Protein AF-A0AAV2IW00-F1 (afdb_monomer)

Sequence (59 aa):
RYKFHNGKWSIAGKADPEMPRRMYIHPDSPCTGDQWTQKAISFQKL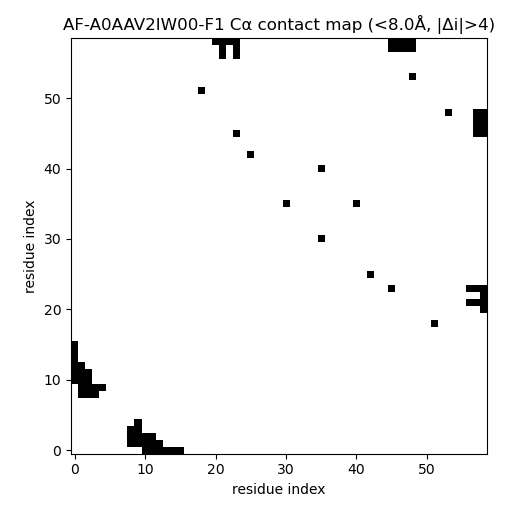KLTNNIADKNGYV

Organism: Lymnaea stagnalis (NCBI:txid6523)

Foldseek 3Di:
DWDDDPNDIDDPDDDDDDQPDQDDDQPCPPDDPVVPPPDPRDPPVAAADPDSPDPPSHD

pLDDT: mean 92.8, std 4.37, range [78.25, 97.75]

Structure (mmCIF, N/CA/C/O backbone):
data_AF-A0AAV2IW00-F1
#
_entry.id   AF-A0AAV2IW00-F1
#
loop_
_atom_site.group_PDB
_atom_site.id
_atom_site.type_symbol
_atom_site.label_atom_id
_atom_site.label_alt_id
_atom_site.label_comp_id
_atom_site.label_asym_id
_atom_site.label_entity_id
_atom_site.label_seq_id
_atom_site.pdbx_PDB_ins_code
_atom_site.Cartn_x
_atom_site.Cartn_y
_atom_site.Cartn_z
_atom_site.occupancy
_atom_site.B_iso_or_equiv
_atom_site.auth_seq_id
_atom_site.auth_comp_id
_atom_site.auth_asym_id
_atom_site.auth_atom_id
_atom_site.pdbx_PDB_model_num
ATOM 1 N N . ARG A 1 1 ? 7.393 -4.307 -18.408 1.00 93.50 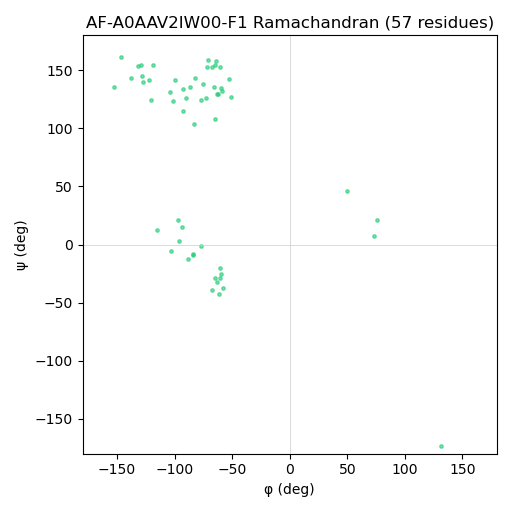1 ARG A N 1
ATOM 2 C CA . ARG A 1 1 ? 8.687 -4.013 -17.747 1.00 93.50 1 ARG A CA 1
ATOM 3 C C . ARG A 1 1 ? 9.162 -2.625 -18.162 1.00 93.50 1 ARG A C 1
ATOM 5 O O . ARG A 1 1 ? 9.006 -2.277 -19.328 1.00 93.50 1 ARG A O 1
ATOM 12 N N . TYR A 1 2 ? 9.737 -1.850 -17.242 1.00 95.50 2 TYR A N 1
ATOM 13 C CA . TYR A 1 2 ? 10.247 -0.500 -17.518 1.00 95.50 2 TYR A CA 1
ATOM 14 C C . TYR A 1 2 ? 11.751 -0.405 -17.252 1.00 95.50 2 TYR A C 1
ATOM 16 O O . TYR A 1 2 ? 12.290 -1.168 -16.449 1.00 95.50 2 TYR A O 1
ATOM 24 N N . LYS A 1 3 ? 12.418 0.532 -17.928 1.00 96.56 3 LYS A N 1
ATOM 25 C CA . LYS A 1 3 ? 13.817 0.908 -17.689 1.00 96.56 3 LYS A CA 1
ATOM 26 C C . LYS A 1 3 ? 13.902 2.421 -17.499 1.00 96.56 3 LYS A C 1
ATOM 28 O O . LYS A 1 3 ? 13.240 3.160 -18.222 1.00 96.56 3 LYS A O 1
ATOM 33 N N . PHE A 1 4 ? 14.731 2.870 -16.560 1.00 96.62 4 PHE A N 1
ATOM 34 C CA . PHE A 1 4 ? 15.079 4.281 -16.401 1.00 96.62 4 PHE A CA 1
ATOM 35 C C . PHE A 1 4 ? 16.462 4.541 -17.004 1.00 96.62 4 PHE A C 1
ATOM 37 O O . PHE A 1 4 ? 17.429 3.858 -16.663 1.00 96.62 4 PHE A O 1
ATOM 44 N N . HIS A 1 5 ? 16.557 5.480 -17.944 1.00 97.44 5 HIS A N 1
ATOM 45 C CA . HIS A 1 5 ? 17.806 5.845 -18.611 1.00 97.44 5 HIS A CA 1
ATOM 46 C C . HIS A 1 5 ? 17.752 7.304 -19.078 1.00 97.44 5 HIS A C 1
ATOM 48 O O . HIS A 1 5 ? 16.738 7.743 -19.616 1.00 97.44 5 HIS A O 1
ATOM 54 N N . ASN A 1 6 ? 18.834 8.059 -18.858 1.00 95.69 6 ASN A N 1
ATOM 55 C CA . ASN A 1 6 ? 18.952 9.484 -19.204 1.00 95.69 6 ASN A CA 1
ATOM 56 C C . ASN A 1 6 ? 17.767 10.342 -18.721 1.00 95.69 6 ASN A C 1
ATOM 58 O O . ASN A 1 6 ? 17.205 11.135 -19.474 1.00 95.69 6 ASN A O 1
ATOM 62 N N . GLY A 1 7 ? 17.353 10.150 -17.465 1.00 97.38 7 GLY A N 1
ATOM 63 C CA . GLY A 1 7 ? 16.268 10.927 -16.859 1.00 97.38 7 GLY A CA 1
ATOM 64 C C . GLY A 1 7 ? 14.865 10.571 -17.357 1.00 97.38 7 GLY A C 1
ATOM 65 O O . GLY A 1 7 ? 13.911 11.265 -17.017 1.00 97.38 7 GLY A O 1
ATOM 66 N N . LYS A 1 8 ? 14.712 9.515 -18.167 1.00 97.50 8 LYS A N 1
ATOM 67 C CA . LYS A 1 8 ? 13.428 9.119 -18.756 1.00 97.50 8 LYS A CA 1
ATOM 68 C C . LYS A 1 8 ? 13.123 7.645 -18.511 1.00 97.50 8 LYS A C 1
ATOM 70 O O . LYS A 1 8 ? 14.011 6.792 -18.529 1.00 97.50 8 LYS A O 1
ATOM 75 N N . TRP A 1 9 ? 11.841 7.353 -18.315 1.00 97.75 9 TRP A N 1
ATOM 76 C CA . TRP A 1 9 ? 11.310 5.994 -18.297 1.00 97.75 9 TRP A CA 1
ATOM 77 C C . TRP A 1 9 ? 10.963 5.546 -19.718 1.00 97.75 9 TRP A C 1
ATOM 79 O O . TRP A 1 9 ? 10.338 6.293 -20.469 1.00 97.75 9 TRP A O 1
ATOM 89 N N . SER A 1 10 ? 11.341 4.323 -20.083 1.00 97.12 10 SER A N 1
ATOM 90 C CA . SER A 1 10 ? 10.968 3.697 -21.352 1.00 97.12 10 SER A CA 1
ATOM 91 C C . SER A 1 10 ? 10.442 2.276 -21.149 1.00 97.12 10 SER A C 1
ATOM 93 O O . SER A 1 10 ? 10.756 1.599 -20.163 1.00 97.12 10 SER A O 1
ATOM 95 N N . ILE A 1 11 ? 9.603 1.828 -22.086 1.00 96.56 11 ILE A N 1
ATOM 96 C CA . ILE A 1 11 ? 9.073 0.462 -22.110 1.00 96.56 11 ILE A CA 1
ATOM 97 C C . ILE A 1 11 ? 10.204 -0.478 -22.535 1.00 96.56 11 ILE A C 1
ATOM 99 O O . ILE A 1 11 ? 10.817 -0.286 -23.581 1.00 96.56 11 ILE A O 1
ATOM 103 N N . ALA A 1 12 ? 10.467 -1.503 -21.725 1.00 94.81 12 ALA A N 1
ATOM 104 C CA . ALA A 1 12 ? 11.551 -2.465 -21.939 1.00 94.81 12 ALA A CA 1
ATOM 105 C C . ALA A 1 12 ? 11.044 -3.895 -22.210 1.00 94.81 12 ALA A C 1
ATOM 107 O O . ALA A 1 12 ? 11.816 -4.847 -22.144 1.00 94.81 12 ALA A O 1
ATOM 108 N N . GLY A 1 13 ? 9.742 -4.058 -22.467 1.00 94.81 13 GLY A N 1
ATOM 109 C CA . GLY A 1 13 ? 9.110 -5.342 -22.779 1.00 94.81 13 GLY A CA 1
ATOM 110 C C . GLY A 1 13 ? 7.846 -5.613 -21.963 1.00 94.81 13 GLY A C 1
ATOM 111 O O . GLY A 1 13 ? 7.374 -4.756 -21.204 1.00 94.81 13 GLY A O 1
ATOM 112 N N . LYS A 1 14 ? 7.308 -6.830 -22.108 1.00 94.31 14 LYS A N 1
ATOM 113 C CA . LYS A 1 14 ? 6.110 -7.299 -21.393 1.00 94.31 14 LYS A CA 1
ATOM 114 C C . LYS A 1 14 ? 6.334 -7.278 -19.871 1.00 94.31 14 LYS A C 1
ATOM 116 O O . LYS A 1 14 ? 7.469 -7.272 -19.396 1.00 94.31 14 LYS A O 1
ATOM 121 N N . ALA A 1 15 ? 5.266 -7.127 -19.095 1.00 91.38 15 ALA A N 1
ATOM 122 C CA . ALA A 1 15 ? 5.328 -7.311 -17.646 1.00 91.38 15 ALA A CA 1
ATOM 123 C C . ALA A 1 15 ? 5.478 -8.801 -17.304 1.00 91.38 15 ALA A C 1
ATOM 125 O O . ALA A 1 15 ? 5.028 -9.653 -18.075 1.00 91.38 15 ALA A O 1
ATOM 126 N N . ASP A 1 16 ? 6.095 -9.085 -16.159 1.00 87.44 16 ASP A N 1
ATOM 127 C CA . ASP A 1 16 ? 6.032 -10.415 -15.557 1.00 87.44 16 ASP A CA 1
ATOM 128 C C . ASP A 1 16 ? 4.572 -10.730 -15.166 1.00 87.44 16 ASP A C 1
ATOM 130 O O . ASP A 1 16 ? 3.764 -9.799 -15.041 1.00 87.44 16 ASP A O 1
ATOM 134 N N . PRO A 1 17 ? 4.194 -12.012 -15.016 1.00 87.38 17 PRO A N 1
ATOM 135 C CA . PRO A 1 17 ? 2.859 -12.379 -14.554 1.00 87.38 17 PRO A CA 1
ATOM 136 C C . PRO A 1 17 ? 2.494 -11.669 -13.244 1.00 87.38 17 PRO A C 1
ATOM 138 O O . PRO A 1 17 ? 3.344 -11.487 -12.373 1.00 87.38 17 PRO A O 1
ATOM 141 N N . GLU A 1 18 ? 1.228 -11.269 -13.105 1.00 82.38 18 GLU A N 1
ATOM 142 C CA . GLU A 1 18 ? 0.753 -10.612 -11.886 1.00 82.38 18 GLU A CA 1
ATOM 143 C C . GLU A 1 18 ? 0.871 -11.583 -10.698 1.00 82.38 18 GLU A C 1
ATOM 145 O O . GLU A 1 18 ? 0.436 -12.735 -10.782 1.00 82.38 18 GLU A O 1
ATOM 150 N N . MET A 1 19 ? 1.480 -11.133 -9.596 1.00 78.25 19 MET A N 1
ATOM 151 C CA . MET A 1 19 ? 1.511 -11.921 -8.364 1.00 78.25 19 MET A CA 1
ATOM 152 C C . MET A 1 19 ? 0.088 -12.088 -7.805 1.00 78.25 19 MET A C 1
ATOM 154 O O . MET A 1 19 ? -0.771 -11.237 -8.053 1.00 78.25 19 MET A O 1
ATOM 158 N N . PRO A 1 20 ? -0.185 -13.150 -7.021 1.00 82.81 20 PRO A N 1
ATOM 159 C CA . PRO A 1 20 ? -1.457 -13.281 -6.324 1.00 82.81 20 PRO A CA 1
ATOM 160 C C . PRO A 1 20 ? -1.776 -12.002 -5.545 1.00 82.81 20 PRO A C 1
ATOM 162 O O . PRO A 1 20 ? -0.949 -11.525 -4.769 1.00 82.81 20 PRO A O 1
ATOM 165 N N . ARG A 1 21 ? -2.970 -11.439 -5.759 1.00 80.44 21 ARG A N 1
ATOM 166 C CA . ARG A 1 21 ? -3.384 -10.188 -5.113 1.00 80.44 21 ARG A CA 1
ATOM 167 C C . ARG A 1 21 ? -3.488 -10.400 -3.606 1.00 80.44 21 ARG A C 1
ATOM 169 O O . ARG A 1 21 ? -4.411 -11.058 -3.131 1.00 80.44 21 ARG A O 1
ATOM 176 N N . ARG A 1 22 ? -2.544 -9.834 -2.858 1.00 88.25 22 ARG A N 1
ATOM 177 C CA . ARG A 1 22 ? -2.570 -9.798 -1.394 1.00 88.25 22 ARG A CA 1
ATOM 178 C C . ARG A 1 22 ? -3.242 -8.508 -0.941 1.00 88.25 22 ARG A C 1
ATOM 180 O O . ARG A 1 22 ? -2.953 -7.437 -1.467 1.00 88.25 22 ARG A O 1
ATOM 187 N N . MET A 1 23 ? -4.161 -8.615 0.015 1.00 90.19 23 MET A N 1
ATOM 1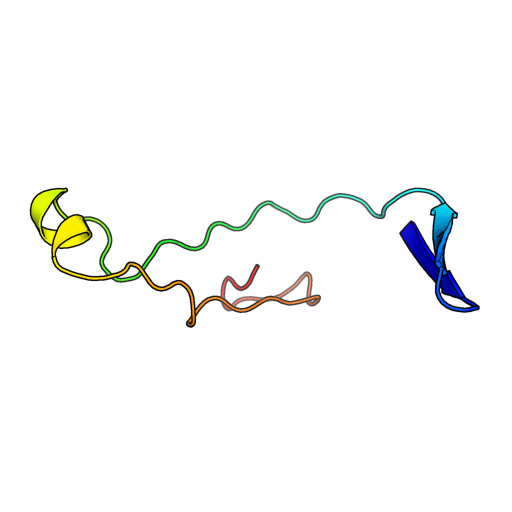88 C CA . MET A 1 23 ? -4.859 -7.466 0.592 1.00 90.19 23 MET A CA 1
ATOM 189 C C . MET A 1 23 ? -4.296 -7.165 1.975 1.00 90.19 23 MET A C 1
ATOM 191 O O . MET A 1 23 ? -4.192 -8.057 2.813 1.00 90.19 23 MET A O 1
ATOM 195 N N . TYR A 1 24 ? -3.975 -5.898 2.222 1.00 93.56 24 TYR A N 1
ATOM 196 C CA . TYR A 1 24 ? -3.678 -5.419 3.564 1.00 93.56 24 TYR A CA 1
ATOM 197 C C . TYR A 1 24 ? -4.960 -4.884 4.198 1.00 93.56 24 TYR A C 1
ATOM 199 O O . TYR A 1 24 ? -5.519 -3.886 3.741 1.00 93.56 24 TYR A O 1
ATOM 207 N N . ILE A 1 25 ? -5.418 -5.546 5.256 1.00 94.12 25 ILE A N 1
ATOM 208 C CA . ILE A 1 25 ? -6.545 -5.082 6.063 1.00 94.12 25 ILE A CA 1
ATOM 209 C C . ILE A 1 25 ? -5.980 -4.205 7.179 1.00 94.12 25 ILE A C 1
ATOM 211 O O . ILE A 1 25 ? -5.078 -4.622 7.907 1.00 94.12 25 ILE A O 1
ATOM 215 N N . HIS A 1 26 ? -6.492 -2.978 7.302 1.00 95.31 26 HIS A N 1
ATOM 216 C CA . HIS A 1 26 ? -6.062 -2.066 8.358 1.00 95.31 26 HIS A CA 1
ATOM 217 C C . HIS A 1 26 ? -6.351 -2.697 9.734 1.00 95.31 26 HIS A C 1
ATOM 219 O O . HIS A 1 26 ? -7.454 -3.215 9.916 1.00 95.31 26 HIS A O 1
ATOM 225 N N . PRO A 1 27 ? -5.412 -2.651 10.699 1.00 94.06 27 PRO A N 1
ATOM 226 C CA . PRO A 1 27 ? -5.514 -3.375 11.971 1.00 94.06 27 PRO A CA 1
ATOM 227 C C . PRO A 1 27 ? -6.737 -2.994 12.812 1.00 94.06 27 PRO A C 1
ATOM 229 O O . PRO A 1 27 ? -7.216 -3.814 13.584 1.00 94.06 27 PRO A O 1
ATOM 232 N N . ASP A 1 28 ? -7.262 -1.783 12.629 1.00 93.75 28 ASP A N 1
ATOM 233 C CA . ASP A 1 28 ? -8.471 -1.313 13.321 1.00 93.75 28 ASP A CA 1
ATOM 234 C C . ASP A 1 28 ? -9.773 -1.893 12.724 1.00 93.75 28 ASP A C 1
ATOM 236 O O . ASP A 1 28 ? -10.861 -1.584 13.202 1.00 93.75 28 ASP A O 1
ATOM 240 N N . SER A 1 29 ? -9.695 -2.716 11.670 1.00 94.00 29 SER A N 1
ATOM 241 C CA . SER A 1 29 ? -10.869 -3.326 11.036 1.00 94.00 29 SER A CA 1
ATOM 242 C C . SER A 1 29 ? -11.337 -4.591 11.775 1.00 94.00 29 SER A C 1
ATOM 244 O O . SER A 1 29 ? -10.500 -5.408 12.158 1.00 94.00 29 SER A O 1
ATOM 246 N N . PRO A 1 30 ? -12.658 -4.841 11.856 1.00 95.12 30 PRO A N 1
ATOM 247 C CA . PRO A 1 30 ? -13.735 -3.935 11.463 1.00 95.12 30 PRO A CA 1
ATOM 248 C C . PRO A 1 30 ? -13.931 -2.804 12.489 1.00 95.12 30 PRO A C 1
ATOM 250 O O . PRO A 1 30 ? -13.946 -3.039 13.692 1.00 95.12 30 PRO A O 1
ATOM 253 N N . CYS A 1 31 ? -14.146 -1.585 11.989 1.00 94.38 31 CYS A N 1
ATOM 254 C CA . CYS A 1 31 ? -14.458 -0.391 12.779 1.00 94.38 31 CYS A CA 1
ATOM 255 C C . CYS A 1 31 ? -15.703 0.295 12.211 1.00 94.38 31 CYS A C 1
ATOM 257 O O . CYS A 1 31 ? -15.983 0.178 11.013 1.00 94.38 31 CYS A O 1
ATOM 259 N N . THR A 1 32 ? -16.428 1.037 13.047 1.00 96.25 32 THR A N 1
ATOM 260 C CA . THR A 1 32 ? -17.566 1.860 12.605 1.00 96.25 32 THR A CA 1
ATOM 261 C C . THR A 1 32 ? -17.104 3.081 11.805 1.00 96.25 32 THR A C 1
ATOM 263 O O . THR A 1 32 ? -15.963 3.527 11.934 1.00 96.25 32 THR A O 1
ATOM 266 N N . GLY A 1 33 ? -17.994 3.656 10.989 1.00 95.56 33 GLY A N 1
ATOM 267 C CA . GLY A 1 33 ? -17.699 4.887 10.241 1.00 95.56 33 GLY A CA 1
ATOM 268 C C . GLY A 1 33 ? -17.304 6.058 11.148 1.00 95.56 33 GLY A C 1
ATOM 269 O O . GLY A 1 33 ? -16.367 6.795 10.837 1.00 95.56 33 GLY A O 1
ATOM 270 N N . ASP A 1 34 ? -17.946 6.171 12.312 1.00 96.69 34 ASP A N 1
ATOM 271 C CA . ASP A 1 34 ? -17.615 7.185 13.317 1.00 96.69 34 ASP A CA 1
ATOM 272 C C . ASP A 1 34 ? -16.180 7.015 13.828 1.00 96.69 34 ASP A C 1
ATOM 274 O O . ASP 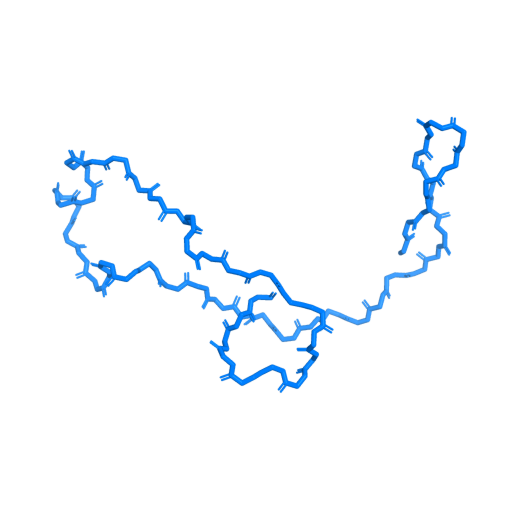A 1 34 ? -15.437 7.985 13.933 1.00 96.69 34 ASP A O 1
ATOM 278 N N . GLN A 1 35 ? -15.736 5.782 14.083 1.00 95.25 35 GLN A N 1
ATOM 279 C CA . GLN A 1 35 ? -14.359 5.523 14.514 1.00 95.25 35 GLN A CA 1
ATOM 280 C C . GLN A 1 35 ? -13.337 5.818 13.407 1.00 95.25 35 GLN A C 1
ATOM 282 O O . GLN A 1 35 ? -12.288 6.397 13.688 1.00 95.25 35 GLN A O 1
ATOM 287 N N . TRP A 1 36 ? -13.646 5.489 12.149 1.00 95.94 36 TRP A N 1
ATOM 288 C CA . TRP A 1 36 ? -12.768 5.789 11.010 1.00 95.94 36 TRP A CA 1
ATOM 289 C C . TRP A 1 36 ? -12.560 7.286 10.779 1.00 95.94 36 TRP A C 1
ATOM 291 O O . TRP A 1 36 ? -11.498 7.691 10.316 1.00 95.94 36 TRP A O 1
ATOM 301 N N . THR A 1 37 ? -13.564 8.106 11.084 1.00 96.25 37 THR A N 1
ATOM 302 C CA . THR A 1 37 ? -13.534 9.553 10.828 1.00 96.25 37 THR A CA 1
ATOM 303 C C . THR A 1 37 ? -12.924 10.363 11.972 1.00 96.25 37 THR A C 1
ATOM 305 O O . THR A 1 37 ? -12.573 11.524 11.770 1.00 96.25 37 THR A O 1
ATOM 308 N N . GLN A 1 38 ? -12.717 9.764 13.152 1.00 96.31 38 GLN A N 1
ATOM 309 C CA . GLN A 1 38 ? -12.109 10.441 14.306 1.00 96.31 38 GLN A CA 1
ATOM 310 C C . GLN A 1 38 ? -10.647 10.848 14.083 1.00 96.31 38 GLN A C 1
ATOM 312 O O . GLN A 1 38 ? -10.170 11.791 14.717 1.00 96.31 38 GLN A O 1
ATOM 317 N N . LYS A 1 39 ? -9.904 10.114 13.247 1.00 92.81 39 LYS A N 1
ATOM 318 C CA . LYS A 1 39 ? -8.468 10.325 13.007 1.00 92.81 39 LYS A CA 1
ATOM 319 C C . LYS A 1 39 ? -8.110 9.984 11.564 1.00 92.81 39 LYS A C 1
ATOM 321 O O . LYS A 1 39 ? -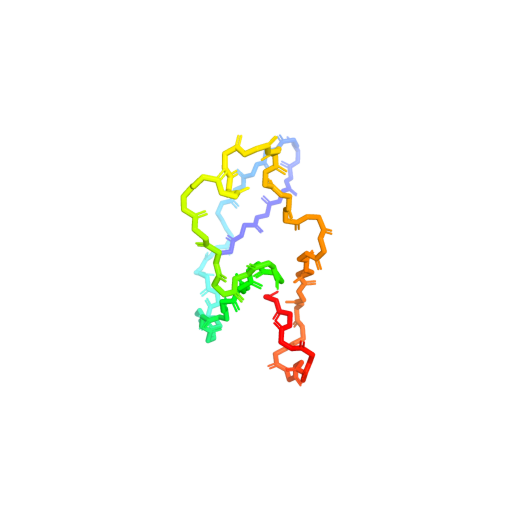8.823 9.252 10.889 1.00 92.81 39 LYS A O 1
A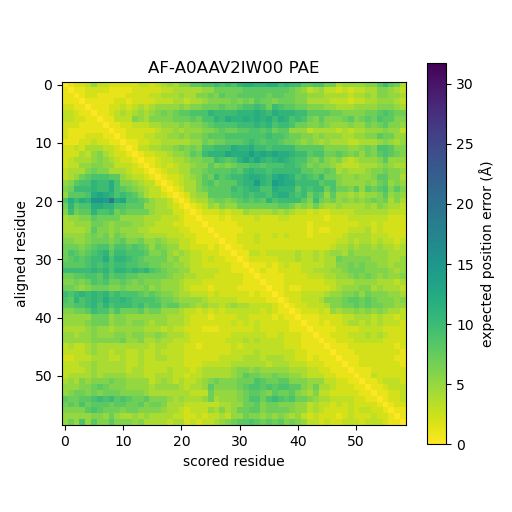TOM 326 N N . ALA A 1 40 ? -6.965 10.481 11.100 1.00 94.94 40 ALA A N 1
ATOM 327 C CA . ALA A 1 40 ? -6.434 10.091 9.800 1.00 94.94 40 ALA A CA 1
ATOM 328 C C . ALA A 1 40 ? -6.114 8.585 9.764 1.00 94.94 40 ALA A C 1
ATOM 330 O O . ALA A 1 40 ? -5.400 8.069 10.626 1.00 94.94 40 ALA A O 1
ATOM 331 N N . ILE A 1 41 ? -6.606 7.900 8.732 1.00 96.00 41 ILE A N 1
ATOM 332 C CA . ILE A 1 41 ? -6.346 6.478 8.491 1.00 96.00 41 ILE A CA 1
ATOM 333 C C . ILE A 1 41 ? -4.939 6.328 7.905 1.00 96.00 41 ILE A C 1
ATOM 335 O O . ILE A 1 41 ? -4.619 6.945 6.888 1.00 96.00 41 ILE A O 1
ATOM 339 N N . SER A 1 42 ? -4.084 5.516 8.534 1.00 95.31 42 SER A N 1
ATOM 340 C CA . SER A 1 42 ? -2.674 5.387 8.151 1.00 95.31 42 SER A CA 1
ATOM 341 C C . SER A 1 42 ? -2.305 3.958 7.765 1.00 95.31 42 SER A C 1
ATOM 343 O O . SER A 1 42 ? -2.389 3.034 8.566 1.00 95.31 42 SER A O 1
ATOM 345 N N . PHE A 1 43 ? -1.771 3.792 6.555 1.00 96.19 43 PHE A N 1
ATOM 346 C CA . PHE A 1 43 ? -1.248 2.518 6.049 1.00 96.19 43 PHE A CA 1
ATOM 347 C C . PHE A 1 43 ? 0.276 2.391 6.208 1.00 96.19 43 PHE A C 1
ATOM 349 O O . PHE A 1 43 ? 0.903 1.576 5.543 1.00 96.19 43 PHE A O 1
ATOM 356 N N . GLN A 1 44 ? 0.901 3.161 7.107 1.00 95.69 44 GLN A N 1
ATOM 357 C CA . GLN A 1 44 ? 2.365 3.174 7.291 1.00 95.69 44 GLN A CA 1
ATOM 358 C C . GLN A 1 44 ? 2.972 1.819 7.704 1.00 95.69 44 GLN A C 1
ATOM 360 O O . GLN A 1 44 ? 4.170 1.601 7.554 1.00 95.69 44 GLN A O 1
ATOM 365 N N . LYS A 1 45 ? 2.152 0.909 8.248 1.00 93.81 45 LYS A N 1
ATOM 366 C CA . LYS A 1 45 ? 2.566 -0.449 8.631 1.00 93.81 45 LYS A CA 1
ATOM 367 C C . LYS A 1 45 ? 2.543 -1.436 7.454 1.00 93.81 45 LYS A C 1
ATOM 369 O O . LYS A 1 45 ? 3.010 -2.563 7.618 1.00 93.81 45 LYS A O 1
ATOM 374 N N . LEU A 1 46 ? 2.001 -1.041 6.298 1.00 95.62 46 LEU A N 1
ATOM 375 C CA . LEU A 1 46 ? 2.015 -1.842 5.077 1.00 95.62 46 LEU A CA 1
ATOM 376 C C . LEU A 1 46 ? 3.454 -1.991 4.581 1.00 95.62 46 LEU A C 1
ATOM 378 O O . LEU A 1 46 ? 4.218 -1.028 4.542 1.00 95.62 46 LEU A O 1
ATOM 382 N N . LYS A 1 47 ? 3.817 -3.210 4.185 1.00 94.88 47 LYS A N 1
ATOM 383 C CA . LYS A 1 47 ? 5.131 -3.526 3.623 1.00 94.88 47 LYS A CA 1
ATOM 384 C C . LYS A 1 47 ? 4.975 -4.133 2.237 1.00 94.88 47 LYS A C 1
ATOM 386 O O . LYS A 1 47 ? 4.060 -4.926 2.017 1.00 94.88 47 LYS A O 1
ATOM 391 N N . LEU A 1 48 ? 5.890 -3.753 1.350 1.00 93.25 48 LEU A 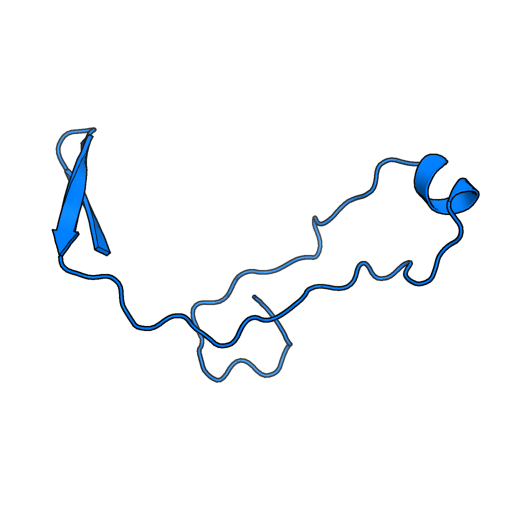N 1
ATOM 392 C CA . LEU A 1 48 ? 6.024 -4.304 0.006 1.00 93.25 48 LEU A CA 1
ATOM 393 C C . LEU A 1 48 ? 7.150 -5.342 -0.015 1.00 93.25 48 LEU A C 1
ATOM 395 O O . LEU A 1 48 ? 8.182 -5.141 0.631 1.00 93.25 48 LEU A O 1
ATOM 399 N N . THR A 1 49 ? 6.979 -6.430 -0.759 1.00 92.06 49 THR A N 1
ATOM 400 C CA . THR A 1 49 ? 7.981 -7.485 -0.922 1.00 92.06 49 THR A CA 1
ATOM 401 C C . THR A 1 49 ? 8.064 -7.966 -2.367 1.00 92.06 49 THR A C 1
ATOM 403 O O . THR A 1 49 ? 7.073 -8.084 -3.075 1.00 92.06 49 THR A O 1
ATOM 406 N N . ASN A 1 50 ? 9.275 -8.287 -2.814 1.00 91.25 50 ASN A N 1
ATOM 407 C CA . ASN A 1 50 ? 9.512 -9.007 -4.067 1.00 91.25 50 ASN A CA 1
ATOM 408 C C . ASN A 1 50 ? 9.680 -10.523 -3.845 1.00 91.25 50 ASN A C 1
ATOM 410 O O . ASN A 1 50 ? 9.960 -11.258 -4.791 1.00 91.25 50 ASN A O 1
ATOM 414 N N . ASN A 1 51 ? 9.534 -11.003 -2.603 1.00 91.06 51 ASN A N 1
ATOM 415 C CA . ASN A 1 51 ? 9.616 -12.420 -2.275 1.00 91.06 51 ASN A CA 1
ATOM 416 C C . ASN A 1 51 ? 8.271 -13.116 -2.534 1.00 91.06 51 ASN A C 1
ATOM 418 O O . ASN A 1 51 ? 7.350 -13.034 -1.723 1.00 91.06 51 ASN A O 1
ATOM 422 N N . ILE A 1 52 ? 8.195 -13.867 -3.634 1.00 87.25 52 ILE A N 1
ATOM 423 C CA . ILE A 1 52 ? 6.996 -14.609 -4.064 1.00 87.25 52 ILE A CA 1
ATOM 424 C C . ILE A 1 52 ? 6.558 -15.650 -3.012 1.00 87.25 52 ILE A C 1
ATOM 426 O O . ILE A 1 52 ? 5.371 -15.942 -2.873 1.00 87.25 52 ILE A O 1
ATOM 430 N N . ALA A 1 53 ? 7.503 -16.182 -2.231 1.00 89.31 53 ALA A N 1
ATOM 431 C CA . ALA A 1 53 ? 7.252 -17.157 -1.171 1.00 89.31 53 ALA A CA 1
ATOM 432 C C . ALA A 1 53 ? 7.064 -16.510 0.215 1.00 89.31 53 ALA A C 1
ATOM 434 O O . ALA A 1 53 ? 7.166 -17.200 1.234 1.00 89.31 53 ALA A O 1
ATOM 435 N N . ASP A 1 54 ? 6.832 -15.193 0.286 1.00 89.88 54 ASP A N 1
ATOM 436 C CA . ASP A 1 54 ? 6.648 -14.501 1.560 1.00 89.88 54 ASP A CA 1
ATOM 437 C C . ASP A 1 54 ? 5.469 -15.087 2.353 1.00 89.88 54 ASP A C 1
ATOM 439 O O . ASP A 1 54 ? 4.370 -15.255 1.822 1.00 89.88 54 ASP A O 1
ATOM 443 N N . LYS A 1 55 ? 5.712 -15.359 3.639 1.00 89.06 55 LYS A N 1
ATOM 444 C CA . LYS A 1 55 ? 4.736 -15.923 4.584 1.00 89.06 55 LYS A CA 1
ATOM 445 C C . LYS A 1 55 ? 4.165 -14.883 5.550 1.00 89.06 55 LYS A C 1
ATOM 447 O O . LYS A 1 55 ? 3.275 -15.213 6.324 1.00 89.06 55 LYS A O 1
ATOM 452 N N . ASN A 1 56 ? 4.673 -13.650 5.522 1.00 89.25 56 ASN A N 1
ATOM 453 C CA . ASN A 1 56 ? 4.237 -12.579 6.421 1.00 89.25 56 ASN A CA 1
ATOM 454 C C . ASN A 1 56 ? 2.977 -11.861 5.918 1.00 89.25 56 ASN A C 1
ATOM 456 O O . ASN A 1 56 ? 2.426 -11.025 6.630 1.00 89.25 56 ASN A O 1
ATOM 460 N N . GLY A 1 57 ? 2.536 -12.161 4.693 1.00 86.81 57 GLY A N 1
ATOM 461 C CA . GLY A 1 57 ? 1.379 -11.520 4.073 1.00 86.81 57 GLY A CA 1
ATOM 462 C C . GLY A 1 57 ? 1.677 -10.110 3.566 1.00 86.81 57 GLY A C 1
ATOM 463 O O . GLY A 1 57 ? 0.754 -9.318 3.395 1.00 86.81 57 GLY A O 1
ATOM 464 N N . TYR A 1 58 ? 2.952 -9.783 3.332 1.00 91.44 58 TYR A N 1
ATOM 465 C CA . TYR A 1 58 ? 3.335 -8.520 2.700 1.00 91.44 58 TYR A CA 1
ATOM 466 C C . TYR A 1 58 ? 2.887 -8.496 1.243 1.00 91.44 58 TYR A C 1
ATOM 468 O O . TYR A 1 58 ? 2.755 -9.557 0.627 1.00 91.44 58 TYR A O 1
ATOM 476 N N . VAL A 1 59 ? 2.642 -7.295 0.722 1.00 88.50 59 VAL A N 1
ATOM 477 C CA . VAL A 1 59 ? 2.143 -7.089 -0.645 1.00 88.50 59 VAL A CA 1
ATOM 478 C C . VAL A 1 59 ? 3.262 -7.248 -1.659 1.00 88.50 59 VAL A C 1
ATOM 480 O O . VAL A 1 59 ? 4.329 -6.634 -1.443 1.00 88.50 59 VAL A O 1
#

InterPro domains:
  IPR001699 T-box transcription factor [PTHR11267] (1-58)
  IPR008967 p53-like transcription factor, DNA-binding domain superfamily [SSF49417] (1-59)
  IPR036960 T-box superfamily [G3DSA:2.60.40.820] (1-59)
  IPR046360 T-box transcription factor, DNA-binding domain [PF00907] (1-58)
  IPR046360 T-box transcription factor, DNA-binding domain [PR00937] (24-37)
  IPR046360 T-box transcription factor, DNA-binding domain [PR00937] (41-50)
  IPR046360 T-box transcription factor, DNA-binding domain [PS50252] (1-59)

Mean predicted aligned error: 4.78 Å

Secondary structure (DSSP, 8-state):
-EEEETTEEEE-SPPPPPPP------TT-S--HHHHHSS----TT------TT-SS---

Solvent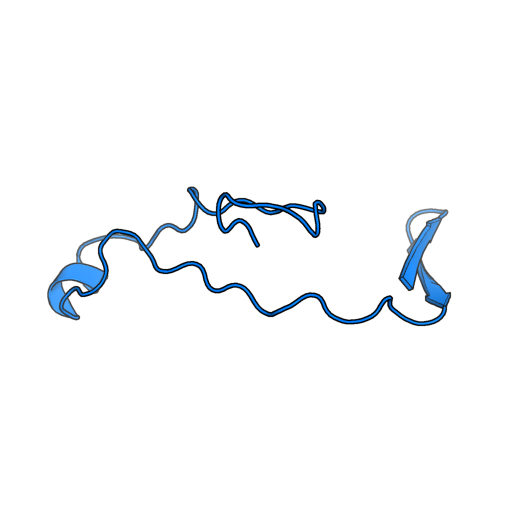-accessible surface area (backbone atoms only — not comparable to full-atom values): 4228 Å² total; per-residue (Å²): 59,74,43,80,57,96,94,39,80,44,85,68,56,75,65,76,82,82,70,85,89,61,78,85,76,63,86,72,61,91,64,56,73,71,64,56,69,75,50,87,85,78,70,83,85,66,50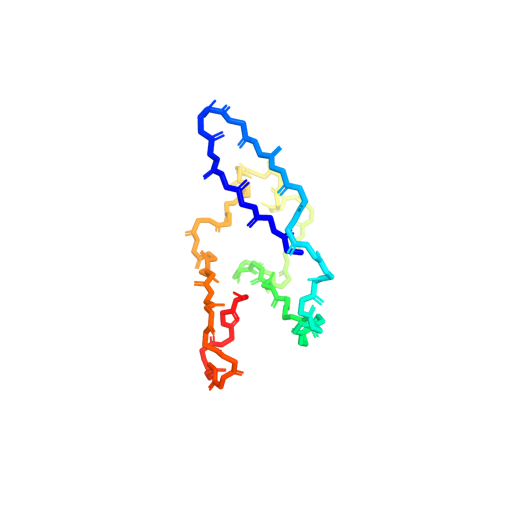,80,56,91,59,90,82,61,84,85,65,58,64

Nearest PDB structures (foldseek):
  5flv-assembly3_I  TM=9.755E-01  e=2.341E-04  Mus musculus
  2x6v-assembly1_A  TM=9.681E-01  e=2.917E-04  Homo sapiens
  5flv-assembly4_M  TM=9.714E-01  e=3.634E-04  Mus musculus
  5flv-assembly1_A  TM=9.724E-01  e=4.208E-04  Mus musculus

Radius of gyration: 17.38 Å; Cα contacts (8 Å, |Δi|>4): 40; chains: 1; bounding box: 37×28×37 Å